Protein AF-A0A4Q3BDM3-F1 (afdb_monomer_lite)

Secondary structure (DSSP, 8-state):
---------------STTSTTTTT-GGG-EEEEEEEE-SS-TTSEEEEEEES----TTSTTS-----TT--EEEEE---TTSSS-SEEEEEEEEEE-S-TT---SEETTEETTEEEEEEEEESSTTS--EEEEEEEEPPPP---HHHHTSTTTT-S-HHHHHHHT-EE-TTS-EE--S-----

pLDDT: mean 86.07, std 17.16, range [29.75, 98.69]

Structure (mmCIF, N/CA/C/O backbone):
data_AF-A0A4Q3BDM3-F1
#
_entry.id   AF-A0A4Q3BDM3-F1
#
loop_
_atom_site.group_PDB
_atom_site.id
_atom_site.type_symbol
_atom_site.label_atom_id
_atom_site.label_alt_id
_atom_site.label_comp_id
_atom_site.label_asym_id
_atom_site.label_entity_id
_atom_site.label_seq_id
_atom_site.pdbx_PDB_ins_code
_atom_site.Cartn_x
_atom_site.Cartn_y
_atom_site.Cartn_z
_atom_site.occupancy
_atom_site.B_iso_or_equiv
_atom_site.auth_seq_id
_atom_site.auth_comp_id
_atom_site.auth_asym_id
_atom_site.auth_atom_id
_atom_site.pdbx_PDB_model_num
ATOM 1 N N . MET A 1 1 ? -45.207 13.536 22.345 1.00 34.44 1 MET A N 1
ATOM 2 C CA . MET A 1 1 ? -44.519 13.138 21.098 1.00 34.44 1 MET A CA 1
ATOM 3 C C . MET A 1 1 ? -43.140 13.768 21.121 1.00 34.44 1 MET A C 1
ATOM 5 O O . MET A 1 1 ? -43.052 14.979 20.997 1.00 34.44 1 MET A O 1
ATOM 9 N N . ILE A 1 2 ? -42.092 12.985 21.377 1.00 29.75 2 ILE A N 1
ATOM 10 C CA . ILE A 1 2 ? -40.702 13.446 21.278 1.00 29.75 2 ILE A CA 1
ATOM 11 C C . ILE A 1 2 ? -40.168 12.839 19.985 1.00 29.75 2 ILE A C 1
ATOM 13 O O . ILE A 1 2 ? -40.065 11.621 19.878 1.00 29.75 2 ILE A O 1
ATOM 17 N N . ALA A 1 3 ? -39.919 13.678 18.984 1.00 34.56 3 ALA A N 1
ATOM 18 C CA . ALA A 1 3 ? -39.233 13.271 17.770 1.00 34.56 3 ALA A CA 1
ATOM 19 C C . ALA A 1 3 ? -37.725 13.343 18.041 1.00 34.56 3 ALA A C 1
ATOM 21 O O . ALA A 1 3 ? -37.174 14.432 18.189 1.00 34.56 3 ALA A O 1
ATOM 22 N N . SER A 1 4 ? -37.063 12.190 18.144 1.00 34.53 4 SER A N 1
ATOM 23 C CA . SER A 1 4 ? -35.603 12.121 18.092 1.00 34.53 4 SER A CA 1
ATOM 24 C C . SER A 1 4 ? -35.173 12.281 16.635 1.00 34.53 4 SER A C 1
ATOM 26 O O . SER A 1 4 ? -35.382 11.378 15.823 1.00 34.53 4 SER A O 1
ATOM 28 N N . ALA A 1 5 ? -34.595 13.427 16.288 1.00 43.34 5 ALA A N 1
ATOM 29 C CA . ALA A 1 5 ? -33.894 13.581 15.023 1.00 43.34 5 ALA A CA 1
ATOM 30 C C . ALA A 1 5 ? -32.558 12.836 15.128 1.00 43.34 5 ALA A C 1
ATOM 32 O O . ALA A 1 5 ? -31.677 13.238 15.885 1.00 43.34 5 ALA A O 1
ATOM 33 N N . TRP A 1 6 ? -32.426 11.727 14.404 1.00 42.19 6 TRP A N 1
ATOM 34 C CA . TRP A 1 6 ? -31.138 11.071 14.206 1.00 42.19 6 TRP A CA 1
ATOM 35 C C . TRP A 1 6 ? -30.292 11.978 13.305 1.00 42.19 6 TRP A C 1
ATOM 37 O O . TRP A 1 6 ? -30.772 12.355 12.229 1.00 42.19 6 TRP A O 1
ATOM 47 N N . PRO A 1 7 ? -29.067 12.368 13.695 1.00 43.06 7 PRO A N 1
ATOM 48 C CA . PRO A 1 7 ? -28.168 13.035 12.772 1.00 43.06 7 PRO A CA 1
ATOM 49 C C . PRO A 1 7 ? -27.810 12.033 11.673 1.00 43.06 7 PRO A C 1
ATOM 51 O O . PRO A 1 7 ? -27.087 11.065 11.889 1.00 43.06 7 PRO A O 1
ATOM 54 N N . ILE A 1 8 ? -28.361 12.255 10.482 1.00 45.50 8 ILE A N 1
ATOM 55 C CA . ILE A 1 8 ? -27.923 11.576 9.269 1.00 45.50 8 ILE A CA 1
ATOM 56 C C . ILE A 1 8 ? -26.526 12.125 8.984 1.00 45.50 8 ILE A C 1
ATOM 58 O O . ILE A 1 8 ? -26.380 13.188 8.376 1.00 45.50 8 ILE A O 1
ATOM 62 N N . ASN A 1 9 ? -25.495 11.425 9.456 1.00 45.59 9 ASN A N 1
ATOM 63 C CA . ASN A 1 9 ? -24.151 11.605 8.935 1.00 45.59 9 ASN A CA 1
ATOM 64 C C . ASN A 1 9 ? -24.239 11.323 7.435 1.00 45.59 9 ASN A C 1
ATOM 66 O O . ASN A 1 9 ? -24.456 10.189 7.011 1.00 45.59 9 ASN A O 1
ATOM 70 N N . LYS A 1 10 ? -24.159 12.378 6.619 1.00 36.59 10 LYS A N 1
ATOM 71 C CA . LYS A 1 10 ? -24.026 12.234 5.172 1.00 36.59 10 LYS A CA 1
ATOM 72 C C . LYS A 1 10 ? -22.708 11.510 4.923 1.00 36.59 10 LYS A C 1
ATOM 74 O O . LYS A 1 10 ? -21.650 12.130 4.969 1.00 36.59 10 LYS A O 1
ATOM 79 N N . ALA A 1 11 ? -22.776 10.208 4.674 1.00 42.59 11 ALA A N 1
ATOM 80 C CA . ALA A 1 11 ? -21.665 9.467 4.114 1.00 42.59 11 ALA A CA 1
ATOM 81 C C . ALA A 1 11 ? -21.418 10.013 2.700 1.00 42.59 11 ALA A C 1
ATOM 83 O O . ALA A 1 11 ? -22.119 9.661 1.754 1.00 42.59 11 ALA A O 1
ATOM 84 N N . SER A 1 12 ? -20.448 10.915 2.552 1.00 47.31 12 SER A N 1
ATOM 85 C CA . SER A 1 12 ? -19.874 11.252 1.246 1.00 47.31 12 SER A CA 1
ATOM 86 C C . SER A 1 12 ? -18.932 10.119 0.837 1.00 47.31 12 SER A C 1
ATOM 88 O O . SER A 1 12 ? -17.718 10.286 0.827 1.00 47.31 12 SER A O 1
ATOM 90 N N . ALA A 1 13 ? -19.491 8.939 0.575 1.00 52.22 13 ALA A N 1
ATOM 91 C CA . ALA A 1 13 ? -18.746 7.794 0.073 1.00 52.22 13 ALA A CA 1
ATOM 92 C C . ALA A 1 13 ? -18.792 7.805 -1.460 1.00 52.22 13 ALA A C 1
ATOM 94 O O . ALA A 1 13 ? -19.855 7.934 -2.065 1.00 52.22 13 ALA A O 1
ATOM 95 N N . SER A 1 14 ? -17.626 7.707 -2.088 1.00 54.25 14 SER A N 1
ATOM 96 C CA . SER A 1 14 ? -17.449 7.661 -3.537 1.00 54.25 14 SER A CA 1
ATOM 97 C C . SER A 1 14 ? -16.323 6.669 -3.799 1.00 54.25 14 SER A C 1
ATOM 99 O O . SER A 1 14 ? -15.169 7.012 -3.565 1.00 54.25 14 SER A O 1
ATOM 101 N N . SER A 1 15 ? -16.663 5.443 -4.197 1.00 54.56 15 SER A N 1
ATOM 102 C CA . SER A 1 15 ? -15.718 4.319 -4.247 1.00 54.56 15 SER A CA 1
ATOM 103 C C . SER A 1 15 ? -15.217 3.990 -5.651 1.00 54.56 15 SER A C 1
ATOM 105 O O . SER A 1 15 ? -14.020 3.800 -5.802 1.00 54.56 15 SER A O 1
ATOM 107 N N . HIS A 1 16 ? -16.101 3.994 -6.658 1.00 52.03 16 HIS A N 1
ATOM 108 C CA . HIS A 1 16 ? -15.795 3.561 -8.029 1.00 52.03 16 HIS A CA 1
ATOM 109 C C . HIS A 1 16 ? -15.301 4.711 -8.921 1.00 52.03 16 HIS A C 1
ATOM 111 O O . HIS A 1 16 ? -15.814 5.826 -8.808 1.00 52.03 16 HIS A O 1
ATOM 117 N N . ARG A 1 17 ? -14.392 4.452 -9.871 1.00 55.09 17 ARG A N 1
ATOM 118 C CA . ARG A 1 17 ? -13.807 5.430 -10.824 1.00 55.09 17 ARG A CA 1
ATOM 119 C C . ARG A 1 17 ? -14.804 6.366 -11.509 1.00 55.09 17 ARG A C 1
ATOM 121 O O . ARG A 1 17 ? -14.444 7.459 -11.940 1.00 55.09 17 ARG A O 1
ATOM 128 N N . GLU A 1 18 ? -16.048 5.930 -11.650 1.00 55.91 18 GLU A N 1
ATOM 129 C CA . GLU A 1 18 ? -17.136 6.685 -12.280 1.00 55.91 18 GLU A CA 1
ATOM 130 C C . GLU A 1 18 ? -17.768 7.729 -11.351 1.00 55.91 18 GLU A C 1
ATOM 132 O O . GLU A 1 18 ? -18.503 8.612 -11.795 1.00 55.91 18 GLU A O 1
ATOM 137 N N . ALA A 1 19 ? -17.476 7.662 -10.055 1.00 53.88 19 ALA A N 1
ATOM 138 C CA . ALA A 1 19 ? -18.013 8.573 -9.076 1.00 53.88 19 ALA A CA 1
ATOM 139 C C . ALA A 1 19 ? -17.326 9.953 -9.194 1.00 53.88 19 ALA A C 1
ATOM 141 O O . ALA A 1 19 ? -16.092 10.045 -9.260 1.00 53.88 19 ALA A O 1
ATOM 142 N N . PRO A 1 20 ? -18.094 11.064 -9.208 1.00 54.94 20 PRO A N 1
ATOM 143 C CA . PRO A 1 20 ? -17.571 12.388 -9.553 1.00 54.94 20 PRO A CA 1
ATOM 144 C C . PRO A 1 20 ? -16.349 12.833 -8.742 1.00 54.94 20 PRO A C 1
ATOM 146 O O . PRO A 1 20 ? -15.484 13.522 -9.283 1.00 54.94 20 PRO A O 1
ATOM 149 N N . LEU A 1 21 ? -16.262 12.424 -7.471 1.00 56.94 21 LEU A N 1
ATOM 150 C CA . LEU A 1 21 ? -15.219 12.861 -6.541 1.00 56.94 21 LEU A CA 1
ATOM 151 C C . LEU A 1 21 ? -13.853 12.201 -6.782 1.00 56.94 21 LEU A C 1
ATOM 153 O O . LEU A 1 21 ? -12.845 12.821 -6.457 1.00 56.94 21 LEU A O 1
ATOM 157 N N . ILE A 1 22 ? -13.806 11.008 -7.387 1.00 58.28 22 ILE A N 1
ATOM 158 C CA . ILE A 1 22 ? -12.550 10.285 -7.680 1.00 58.28 22 ILE A CA 1
ATOM 159 C C . ILE A 1 22 ? -12.304 10.064 -9.176 1.00 58.28 22 ILE A C 1
ATOM 161 O O . ILE A 1 22 ? -11.275 9.525 -9.566 1.00 58.28 22 ILE A O 1
ATOM 165 N N . SER A 1 23 ? -13.189 10.564 -10.043 1.00 60.66 23 SER A N 1
ATOM 166 C CA . SER A 1 23 ? -13.052 10.477 -11.508 1.00 60.66 23 SER A CA 1
ATOM 167 C C . SER A 1 23 ? -11.719 11.001 -12.072 1.00 60.66 23 SER A C 1
ATOM 169 O O . SER A 1 23 ? -11.319 10.629 -13.177 1.00 60.66 23 SER A O 1
ATOM 171 N N . LYS A 1 24 ? -11.015 11.858 -11.318 1.00 68.88 24 LYS A N 1
ATOM 172 C CA . LYS A 1 24 ? -9.696 12.418 -11.660 1.00 68.88 24 LYS A CA 1
ATOM 173 C C . LYS A 1 24 ? -8.544 11.873 -10.811 1.00 68.88 24 LYS A C 1
ATOM 175 O O . LYS A 1 24 ? -7.413 12.311 -11.005 1.00 68.88 24 LYS A O 1
ATOM 180 N N . ASP A 1 25 ? -8.819 10.940 -9.905 1.00 78.38 25 ASP A N 1
ATOM 181 C CA . ASP A 1 25 ? -7.835 10.292 -9.040 1.00 78.38 25 ASP A CA 1
ATOM 182 C C . ASP A 1 25 ? -7.991 8.762 -9.123 1.00 78.38 25 ASP A C 1
ATOM 184 O O . ASP A 1 25 ? -8.492 8.123 -8.198 1.00 78.38 25 ASP A O 1
ATOM 188 N N . PRO A 1 26 ? -7.616 8.147 -10.262 1.00 80.56 26 PRO A N 1
ATOM 189 C CA . PRO A 1 26 ? -7.858 6.725 -10.504 1.00 80.56 26 PRO A CA 1
ATOM 190 C C . PRO A 1 26 ? -7.096 5.805 -9.542 1.00 80.56 26 PRO A C 1
ATOM 192 O O . PRO A 1 26 ? -7.448 4.640 -9.420 1.00 80.56 26 PRO A O 1
ATOM 195 N N . VAL A 1 27 ? -6.062 6.304 -8.858 1.00 85.88 27 VAL A N 1
ATOM 196 C CA . VAL A 1 27 ? -5.335 5.535 -7.835 1.00 85.88 27 VAL A CA 1
ATOM 197 C C . VAL A 1 27 ? -6.061 5.524 -6.484 1.00 85.88 27 VAL A C 1
ATOM 199 O O . VAL A 1 27 ? -5.694 4.744 -5.608 1.00 85.88 27 VAL A O 1
ATOM 202 N N . ALA A 1 28 ? -7.094 6.356 -6.311 1.00 85.75 28 ALA A N 1
ATOM 203 C CA . ALA A 1 28 ? -8.000 6.346 -5.163 1.00 85.75 28 ALA A CA 1
ATOM 204 C C . ALA A 1 28 ? -9.278 5.515 -5.405 1.00 85.75 28 ALA A C 1
ATOM 206 O O . ALA A 1 28 ? -10.158 5.493 -4.547 1.00 85.75 28 ALA A O 1
ATOM 207 N N . ASP A 1 29 ? -9.383 4.846 -6.557 1.00 83.81 29 ASP A N 1
ATOM 208 C CA . ASP A 1 29 ? -10.503 3.971 -6.908 1.00 83.81 29 ASP A CA 1
ATOM 209 C C . ASP A 1 29 ? -10.501 2.723 -6.022 1.00 83.81 29 ASP A C 1
ATOM 211 O O . ASP A 1 29 ? -9.629 1.866 -6.166 1.00 83.81 29 ASP A O 1
ATOM 215 N N . ASN A 1 30 ? -11.442 2.662 -5.079 1.00 84.69 30 ASN A N 1
ATOM 216 C CA . ASN A 1 30 ? -11.658 1.522 -4.197 1.00 84.69 30 ASN A CA 1
ATOM 217 C C . ASN A 1 30 ? -12.703 0.620 -4.844 1.00 84.69 30 ASN A C 1
ATOM 219 O O . ASN A 1 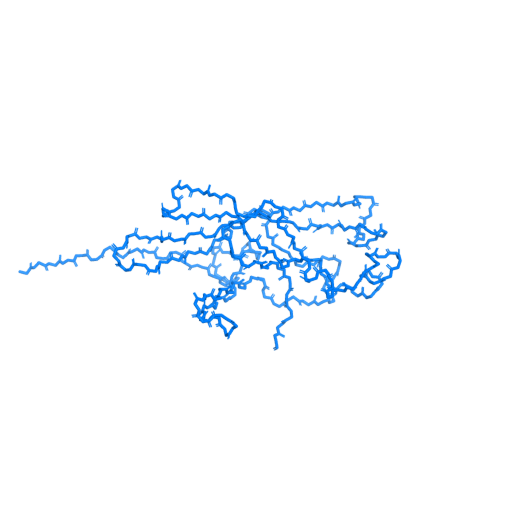30 ? -13.881 0.980 -4.928 1.00 84.69 30 ASN A O 1
ATOM 223 N N . THR A 1 31 ? -12.261 -0.546 -5.294 1.00 83.94 31 THR A N 1
ATOM 224 C CA . THR A 1 31 ? -13.121 -1.460 -6.037 1.00 83.94 31 THR A CA 1
ATOM 225 C C . THR A 1 31 ? -14.003 -2.253 -5.087 1.00 83.94 31 THR A C 1
ATOM 227 O O . THR A 1 31 ? -15.214 -2.273 -5.278 1.00 83.94 31 THR A O 1
ATOM 230 N N . ASP A 1 32 ? -13.418 -2.823 -4.028 1.00 86.12 32 ASP A N 1
ATOM 231 C CA . ASP A 1 32 ? -14.119 -3.656 -3.053 1.00 86.12 32 ASP A CA 1
ATOM 232 C C . ASP A 1 32 ? -13.428 -3.678 -1.679 1.00 86.12 32 ASP A C 1
ATOM 234 O O . ASP A 1 32 ? -12.202 -3.589 -1.558 1.00 86.12 32 ASP A O 1
ATOM 238 N N . LEU A 1 33 ? -14.228 -3.910 -0.634 1.00 90.88 33 LEU A N 1
ATOM 239 C CA . LEU A 1 33 ? -13.772 -4.203 0.725 1.00 90.88 33 LEU A CA 1
ATOM 240 C C . LEU A 1 33 ? -14.366 -5.537 1.194 1.00 90.88 33 LEU A C 1
ATOM 242 O O . LEU A 1 33 ? -15.585 -5.700 1.239 1.00 90.88 33 LEU A O 1
ATOM 246 N N . TYR A 1 34 ? -13.507 -6.457 1.625 1.00 92.50 34 TYR A N 1
ATOM 247 C CA . TYR A 1 34 ? -13.888 -7.746 2.196 1.00 92.50 34 TYR A CA 1
ATOM 248 C C . TYR A 1 34 ? -13.433 -7.830 3.648 1.00 92.50 34 TYR A C 1
ATOM 250 O O . TYR A 1 34 ? -12.286 -7.517 3.971 1.00 92.50 34 TYR A O 1
ATOM 258 N N . VAL A 1 35 ? -14.321 -8.299 4.523 1.00 94.94 35 VAL A N 1
ATOM 259 C CA . VAL A 1 35 ? -14.030 -8.506 5.943 1.00 94.94 35 VAL A CA 1
ATOM 260 C C . VAL A 1 35 ? -14.592 -9.852 6.366 1.00 94.94 35 VAL A C 1
ATOM 262 O O . VAL A 1 35 ? -15.787 -10.107 6.230 1.00 94.94 35 VAL A O 1
ATOM 265 N N . PHE A 1 36 ? -13.734 -10.729 6.875 1.00 94.75 36 PHE A N 1
ATOM 266 C CA . PHE A 1 36 ? -14.143 -12.057 7.321 1.00 94.75 36 PHE A CA 1
ATOM 267 C C . PHE A 1 36 ? -13.241 -12.570 8.436 1.00 94.75 36 PHE A C 1
ATOM 269 O O . PHE A 1 36 ? -12.082 -12.182 8.568 1.00 94.75 36 PHE A O 1
ATOM 276 N N . ARG A 1 37 ? -13.772 -13.476 9.257 1.00 96.00 37 ARG A N 1
ATOM 277 C CA . ARG A 1 37 ? -12.970 -14.187 10.255 1.00 96.00 37 ARG A CA 1
ATOM 278 C C . ARG A 1 37 ? -11.938 -15.056 9.543 1.00 96.00 37 ARG A C 1
ATOM 280 O O . ARG A 1 37 ? -12.312 -15.855 8.685 1.00 96.00 37 ARG A O 1
ATOM 287 N N . SER A 1 38 ? -10.668 -14.913 9.909 1.00 93.69 38 SER A N 1
ATOM 288 C CA . SER A 1 38 ? -9.574 -15.600 9.223 1.00 93.69 38 SER A CA 1
ATOM 289 C C . SER A 1 38 ? -9.740 -17.127 9.319 1.00 93.69 38 SER A C 1
ATOM 291 O O . SER A 1 38 ? -9.931 -17.655 10.420 1.00 93.69 38 SER A O 1
ATOM 293 N N . PRO A 1 39 ? -9.649 -17.867 8.196 1.00 89.94 39 PRO A N 1
ATOM 294 C CA . PRO A 1 39 ? -9.719 -19.328 8.201 1.00 89.94 39 PRO A CA 1
ATOM 295 C C . PRO A 1 39 ? -8.555 -19.996 8.946 1.00 89.94 39 PRO A C 1
ATOM 297 O O . PRO A 1 39 ? -8.713 -21.102 9.454 1.00 89.94 39 PRO A O 1
ATOM 300 N N . GLY A 1 40 ? -7.388 -19.342 8.988 1.00 88.19 40 GLY A N 1
ATOM 301 C CA . GLY A 1 40 ? -6.170 -19.873 9.614 1.00 88.19 40 GLY A CA 1
ATOM 302 C C . GLY A 1 40 ? -6.023 -19.531 11.099 1.00 88.19 40 GLY A C 1
ATOM 303 O O . GLY A 1 40 ? -5.287 -20.209 11.808 1.00 88.19 40 GLY A O 1
ATOM 304 N N . ASP A 1 41 ? -6.729 -18.502 11.568 1.00 90.44 41 ASP A N 1
ATOM 305 C CA . ASP A 1 41 ? -6.818 -18.136 12.981 1.00 90.44 41 ASP A CA 1
ATOM 306 C C . ASP A 1 41 ? -8.180 -17.498 13.253 1.00 90.44 41 ASP A C 1
ATOM 308 O O . ASP A 1 41 ? -8.402 -16.314 12.992 1.00 90.44 41 ASP A O 1
ATOM 312 N N . THR A 1 42 ? -9.095 -18.281 13.822 1.00 92.44 42 THR A N 1
ATOM 313 C CA . THR A 1 42 ? -10.469 -17.840 14.068 1.00 92.44 42 THR A CA 1
ATOM 314 C C . THR A 1 42 ? -10.592 -16.746 15.131 1.00 92.44 42 THR A C 1
ATOM 316 O O . THR A 1 42 ? -11.686 -16.218 15.306 1.00 92.44 42 THR A O 1
ATOM 319 N N . ASN A 1 43 ? -9.517 -16.390 15.839 1.00 93.19 43 ASN A N 1
ATOM 320 C CA . ASN A 1 43 ? -9.505 -15.238 16.746 1.00 93.19 43 ASN A CA 1
ATOM 321 C C . ASN A 1 43 ? -9.110 -13.932 16.041 1.00 93.19 43 ASN A C 1
ATOM 323 O O . ASN A 1 43 ? -9.089 -12.880 16.675 1.00 93.19 43 ASN A O 1
ATOM 327 N N . SER A 1 44 ? -8.806 -13.986 14.743 1.00 93.44 44 SER A N 1
ATOM 328 C CA . SER A 1 44 ? -8.422 -12.828 13.940 1.00 93.44 44 SER A CA 1
ATOM 329 C C . SER A 1 44 ? -9.436 -12.533 12.834 1.00 93.44 44 SER A C 1
ATOM 331 O O . SER A 1 44 ? -10.163 -13.411 12.355 1.00 93.44 44 SER A O 1
ATOM 333 N N . ILE A 1 45 ? -9.469 -11.270 12.417 1.00 95.56 45 ILE A N 1
ATOM 334 C CA . ILE A 1 45 ? -10.242 -10.797 11.270 1.00 95.56 45 ILE A CA 1
ATOM 335 C C . ILE A 1 45 ? -9.269 -10.483 10.138 1.00 95.56 45 ILE A C 1
ATOM 337 O O . ILE A 1 45 ? -8.255 -9.816 10.341 1.00 95.56 45 ILE A O 1
ATOM 341 N N . THR A 1 46 ? -9.590 -10.960 8.942 1.00 95.62 46 THR A N 1
ATOM 342 C CA . THR A 1 46 ? -8.923 -10.582 7.703 1.00 95.62 46 THR A CA 1
ATOM 343 C C . THR A 1 46 ? -9.710 -9.455 7.054 1.00 95.62 46 THR A C 1
ATOM 345 O O . THR A 1 46 ? -10.923 -9.563 6.871 1.00 95.62 46 THR A O 1
ATOM 348 N N . ILE A 1 47 ? -8.998 -8.385 6.707 1.00 95.88 47 ILE A N 1
ATOM 349 C CA . ILE A 1 47 ? -9.524 -7.255 5.947 1.00 95.88 47 ILE A CA 1
ATOM 350 C C . ILE A 1 47 ? -8.746 -7.184 4.636 1.00 95.88 47 ILE A C 1
ATOM 352 O O . ILE A 1 47 ? -7.515 -7.199 4.650 1.00 95.88 47 ILE A O 1
ATOM 356 N N . ILE A 1 48 ? -9.464 -7.105 3.520 1.00 94.56 48 ILE A N 1
ATOM 357 C CA . ILE A 1 48 ? -8.901 -6.923 2.181 1.00 94.56 48 ILE A CA 1
ATOM 358 C C . ILE A 1 48 ? -9.571 -5.699 1.574 1.00 94.56 48 ILE A C 1
ATOM 360 O O . ILE A 1 48 ? -10.790 -5.686 1.432 1.00 94.56 48 ILE A O 1
ATOM 364 N N . ALA A 1 49 ? -8.781 -4.686 1.231 1.00 93.69 49 ALA A N 1
ATOM 365 C CA . ALA A 1 49 ? -9.244 -3.494 0.532 1.00 93.69 49 ALA A CA 1
ATOM 366 C C . ALA A 1 49 ? -8.565 -3.445 -0.837 1.00 93.69 49 ALA A C 1
ATOM 368 O O . ALA A 1 49 ? -7.341 -3.310 -0.914 1.00 93.69 49 ALA A O 1
ATOM 369 N N . ASN A 1 50 ? -9.360 -3.586 -1.893 1.00 91.06 50 ASN A N 1
ATOM 370 C CA . ASN A 1 50 ? -8.878 -3.587 -3.262 1.00 91.06 50 ASN A CA 1
ATOM 371 C C . ASN A 1 50 ? -8.943 -2.176 -3.840 1.00 91.06 50 ASN A C 1
ATOM 373 O O . ASN A 1 50 ? -9.913 -1.440 -3.654 1.00 91.06 50 ASN A O 1
ATOM 377 N N . TYR A 1 51 ? -7.891 -1.814 -4.561 1.00 89.50 51 TYR A N 1
ATOM 378 C CA . TYR A 1 51 ? -7.786 -0.544 -5.257 1.00 89.50 51 TYR A CA 1
ATOM 379 C C . TYR A 1 51 ? -7.259 -0.794 -6.657 1.00 89.50 51 TYR A C 1
ATOM 381 O O . TYR A 1 51 ? -6.481 -1.724 -6.842 1.00 89.50 51 TYR A O 1
ATOM 389 N N . ILE A 1 52 ? -7.620 0.083 -7.595 1.00 87.00 52 ILE A N 1
ATOM 390 C CA . ILE A 1 52 ? -7.159 0.044 -8.989 1.00 87.00 52 ILE A CA 1
ATOM 391 C C . ILE A 1 52 ? -7.616 -1.251 -9.704 1.00 87.00 52 ILE A C 1
ATOM 393 O O . ILE A 1 52 ? -6.932 -2.271 -9.675 1.00 87.00 52 ILE A O 1
ATOM 397 N N . PRO A 1 53 ? -8.776 -1.243 -10.384 1.00 82.69 53 PRO A N 1
ATOM 398 C CA . PRO A 1 53 ? -9.269 -2.428 -11.078 1.00 82.69 53 PRO A CA 1
ATOM 399 C C . PRO A 1 53 ? -8.512 -2.691 -12.387 1.00 82.69 53 PRO A C 1
ATOM 401 O O . PRO A 1 53 ? -8.017 -1.769 -13.039 1.00 82.69 53 PRO A O 1
ATOM 404 N N . PHE A 1 54 ? -8.561 -3.946 -12.844 1.00 74.12 54 PHE A N 1
ATOM 405 C CA . PHE A 1 54 ? -8.183 -4.370 -14.200 1.00 74.12 54 PHE A CA 1
ATOM 406 C C . PHE A 1 54 ? -6.761 -3.971 -14.635 1.00 74.12 54 PHE A C 1
ATOM 408 O O . PHE A 1 54 ? -6.552 -3.337 -15.675 1.00 74.12 54 PHE A O 1
ATOM 415 N N . GLU A 1 55 ? -5.764 -4.411 -13.869 1.00 74.56 55 GLU A N 1
ATOM 416 C CA . GLU A 1 55 ? -4.355 -4.235 -14.213 1.00 74.56 55 GLU A CA 1
ATOM 417 C C . GLU A 1 55 ? -3.909 -5.258 -15.272 1.00 74.56 55 GLU A C 1
ATOM 419 O O . GLU A 1 55 ? -3.755 -6.447 -15.003 1.00 74.56 55 GLU A O 1
ATOM 424 N N . MET A 1 56 ? -3.697 -4.813 -16.514 1.00 69.00 56 MET A N 1
ATOM 425 C CA . MET A 1 56 ? -3.216 -5.701 -17.578 1.00 69.00 56 MET A CA 1
ATOM 426 C C . MET A 1 56 ? -1.679 -5.791 -17.580 1.00 69.00 56 MET A C 1
ATOM 428 O O . MET A 1 56 ? -1.011 -4.762 -17.728 1.00 69.00 56 MET A O 1
ATOM 432 N N . PRO A 1 57 ? -1.084 -7.001 -17.547 1.00 62.56 57 PRO A N 1
ATOM 433 C CA . PRO A 1 57 ? 0.370 -7.176 -17.448 1.00 62.56 57 PRO A CA 1
ATOM 434 C C . PRO A 1 57 ? 1.136 -6.674 -18.683 1.00 62.56 57 PRO A C 1
ATOM 436 O O . PRO A 1 57 ? 2.317 -6.345 -18.599 1.00 62.56 57 PRO A O 1
ATOM 439 N N . HIS A 1 58 ? 0.473 -6.560 -19.837 1.00 63.97 58 HIS A N 1
ATOM 440 C CA . HIS A 1 58 ? 1.053 -6.003 -21.062 1.00 63.97 58 HIS A CA 1
ATOM 441 C C . HIS A 1 58 ? 0.954 -4.466 -21.153 1.00 63.97 58 HIS A C 1
ATOM 443 O O . HIS A 1 58 ? 1.330 -3.897 -22.174 1.00 63.97 58 HIS A O 1
ATOM 449 N N . GLY A 1 59 ? 0.439 -3.784 -20.122 1.00 61.94 59 GLY A N 1
ATOM 450 C CA . GLY A 1 59 ? 0.249 -2.326 -20.083 1.00 61.94 59 GLY A CA 1
ATOM 451 C C . GLY A 1 59 ? 1.526 -1.491 -19.907 1.00 61.94 59 GLY A C 1
ATOM 452 O O . GLY A 1 59 ? 1.440 -0.274 -19.761 1.00 61.94 59 GLY A O 1
ATOM 453 N N . GLY A 1 60 ? 2.707 -2.119 -19.922 1.00 70.69 60 GLY A N 1
ATOM 454 C CA . GLY A 1 60 ? 3.992 -1.435 -19.778 1.00 70.69 60 GLY A CA 1
ATOM 455 C C . GLY A 1 60 ? 4.226 -0.331 -20.828 1.00 70.69 60 GLY A C 1
ATOM 456 O O . GLY A 1 60 ? 3.599 -0.318 -21.887 1.00 70.69 60 GLY A O 1
ATOM 457 N N . PRO A 1 61 ? 5.158 0.608 -20.579 1.00 65.62 61 PRO A N 1
ATOM 458 C CA . PRO A 1 61 ? 6.161 0.616 -19.508 1.00 65.62 61 PRO A CA 1
ATOM 459 C C . PRO A 1 61 ? 5.671 1.199 -18.171 1.00 65.62 61 PRO A C 1
ATOM 461 O O . PRO A 1 61 ? 6.410 1.140 -17.189 1.00 65.62 61 PRO A O 1
ATOM 464 N N . ASN A 1 62 ? 4.452 1.740 -18.122 1.00 71.69 62 ASN A N 1
ATOM 465 C CA . ASN A 1 62 ? 3.857 2.286 -16.905 1.00 71.69 62 ASN A CA 1
ATOM 466 C C . ASN A 1 62 ? 2.953 1.232 -16.279 1.00 71.69 62 ASN A C 1
ATOM 468 O O . ASN A 1 62 ? 1.973 0.820 -16.890 1.00 71.69 62 ASN A O 1
ATOM 472 N N . TYR A 1 63 ? 3.287 0.809 -15.070 1.00 79.38 63 TYR A N 1
ATOM 473 C CA . TYR A 1 63 ? 2.478 -0.145 -14.327 1.00 79.38 63 TYR A CA 1
ATOM 474 C C . TYR A 1 63 ? 1.751 0.572 -13.197 1.00 79.38 63 TYR A C 1
ATOM 476 O O . TYR A 1 63 ? 2.181 1.637 -12.742 1.00 79.38 63 TYR A O 1
ATOM 484 N N . PHE A 1 64 ? 0.640 -0.010 -12.773 1.00 82.19 64 PHE A N 1
ATOM 485 C CA . PHE A 1 64 ? -0.171 0.526 -11.700 1.00 82.19 64 PHE A CA 1
ATOM 486 C C . PHE A 1 64 ? 0.563 0.435 -10.358 1.00 82.19 64 PHE A C 1
ATOM 488 O O . PHE A 1 64 ? 1.443 -0.405 -10.147 1.00 82.19 64 PHE A O 1
ATOM 495 N N . THR A 1 65 ? 0.263 1.396 -9.488 1.00 86.88 65 THR A N 1
ATOM 496 C CA . THR A 1 65 ? 0.824 1.511 -8.142 1.00 86.88 65 THR A CA 1
ATOM 497 C C . THR A 1 65 ? -0.024 2.474 -7.318 1.00 86.88 65 THR A C 1
ATOM 499 O O . THR A 1 65 ? -0.769 3.293 -7.864 1.00 86.88 65 THR A O 1
ATOM 502 N N . PHE A 1 66 ? 0.121 2.408 -5.999 1.00 91.94 66 PHE A N 1
ATOM 503 C CA . PHE A 1 66 ? -0.566 3.291 -5.069 1.00 91.94 66 PHE A CA 1
ATOM 504 C C . PHE A 1 66 ? -0.132 4.755 -5.229 1.00 91.94 66 PHE A C 1
ATOM 506 O O . PHE A 1 66 ? 1.031 5.086 -5.483 1.00 91.94 66 PHE A O 1
ATOM 513 N N . GLY A 1 67 ? -1.085 5.663 -5.035 1.00 91.69 67 GLY A N 1
ATOM 514 C CA . GLY A 1 67 ? -0.869 7.099 -5.121 1.00 91.69 67 GLY A CA 1
ATOM 515 C C . GLY A 1 67 ? -0.078 7.650 -3.935 1.00 91.69 67 GLY A C 1
ATOM 516 O O . GLY A 1 67 ? -0.423 7.431 -2.778 1.00 91.69 67 GLY A O 1
ATOM 517 N N . LYS A 1 68 ? 0.944 8.468 -4.212 1.00 93.19 68 LYS A N 1
ATOM 518 C CA . LYS A 1 68 ? 1.719 9.177 -3.169 1.00 93.19 68 LYS A CA 1
ATOM 519 C C . LYS A 1 68 ? 0.935 10.272 -2.437 1.00 93.19 68 LYS A C 1
ATOM 521 O O . LYS A 1 68 ? 1.315 10.670 -1.343 1.00 93.19 68 LYS A O 1
ATOM 526 N N . ASN A 1 69 ? -0.123 10.784 -3.063 1.00 90.31 69 ASN A N 1
ATOM 527 C CA . ASN A 1 69 ? -0.917 11.909 -2.562 1.00 90.31 69 ASN A CA 1
ATOM 528 C C . ASN A 1 69 ? -2.337 11.483 -2.158 1.00 90.31 69 ASN A C 1
ATOM 530 O O . ASN A 1 69 ? -3.220 12.329 -2.052 1.00 90.31 69 ASN A O 1
ATOM 534 N N . VAL A 1 70 ? -2.546 10.183 -1.941 1.00 90.69 70 VAL A N 1
ATOM 535 C CA . VAL A 1 70 ? -3.825 9.613 -1.515 1.00 90.69 70 VAL A CA 1
ATOM 536 C C . VAL A 1 70 ? -3.708 9.164 -0.065 1.00 90.69 70 VAL A C 1
ATOM 538 O O . VAL A 1 70 ? -2.690 8.608 0.355 1.00 90.69 70 VAL A O 1
ATOM 541 N N . ARG A 1 71 ? -4.757 9.423 0.717 1.00 90.19 71 ARG A N 1
ATOM 542 C CA . ARG A 1 71 ? -4.892 8.913 2.080 1.00 90.19 71 ARG A CA 1
ATOM 543 C C . ARG A 1 71 ? -5.727 7.639 2.037 1.00 90.19 71 ARG A C 1
ATOM 545 O O . ARG A 1 71 ? -6.942 7.711 1.897 1.00 90.19 71 ARG A O 1
ATOM 552 N N . TYR A 1 72 ? -5.065 6.496 2.157 1.00 95.44 72 TYR A N 1
ATOM 553 C CA . TYR A 1 72 ? -5.730 5.199 2.228 1.00 95.44 72 TYR A CA 1
ATOM 554 C C . TYR A 1 72 ? -6.028 4.883 3.690 1.00 95.44 72 TYR A C 1
ATOM 556 O O . TYR A 1 72 ? -5.095 4.727 4.483 1.00 95.44 72 TYR A O 1
ATOM 564 N N . GLU A 1 73 ? -7.307 4.823 4.051 1.00 96.44 73 GLU A N 1
ATOM 565 C CA . GLU A 1 73 ? -7.745 4.518 5.412 1.00 96.44 73 GLU A CA 1
ATOM 566 C C . GLU A 1 73 ? -8.767 3.384 5.438 1.00 96.44 73 GLU A C 1
ATOM 568 O O . GLU A 1 73 ? -9.681 3.327 4.617 1.00 96.44 73 GLU A O 1
ATOM 573 N N . ILE A 1 74 ? -8.607 2.493 6.415 1.00 96.62 74 ILE A N 1
ATOM 574 C CA . ILE A 1 74 ? -9.602 1.492 6.789 1.00 96.62 74 ILE A CA 1
ATOM 575 C C . ILE A 1 74 ? -10.102 1.877 8.174 1.00 96.62 74 ILE A C 1
ATOM 577 O O . ILE A 1 74 ? -9.329 1.907 9.135 1.00 96.62 74 ILE A O 1
ATOM 581 N N . HIS A 1 75 ? -11.392 2.172 8.239 1.00 96.12 75 HIS A N 1
ATOM 582 C CA . HIS A 1 75 ? -12.101 2.575 9.441 1.00 96.12 75 HIS A CA 1
ATOM 583 C C . HIS A 1 75 ? -12.848 1.366 9.999 1.00 96.12 75 HIS A C 1
ATOM 585 O O . HIS A 1 75 ? -13.585 0.699 9.269 1.00 96.12 75 HIS A O 1
ATOM 591 N N . VAL A 1 76 ? -12.618 1.058 11.271 1.00 96.25 76 VAL A N 1
ATOM 592 C CA . VAL A 1 76 ? -13.238 -0.061 11.977 1.00 96.25 76 VAL A CA 1
ATOM 593 C C . VAL A 1 76 ? -13.960 0.492 13.196 1.00 96.25 76 VAL A C 1
ATOM 595 O O . VAL A 1 76 ? -13.331 1.039 14.098 1.00 96.25 76 VAL A O 1
ATOM 598 N N . ASP A 1 77 ? -15.272 0.306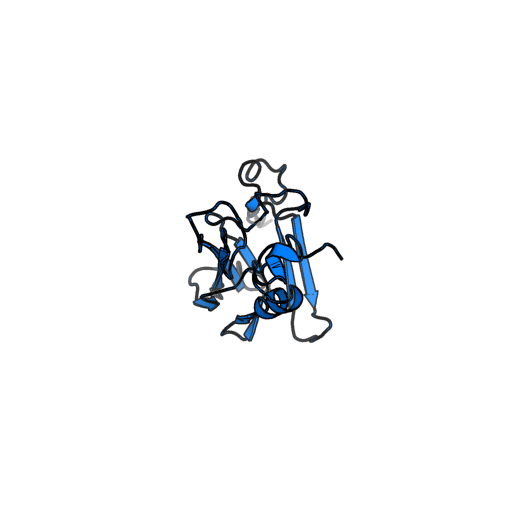 13.204 1.00 94.75 77 ASP A N 1
ATOM 599 C CA . ASP A 1 77 ? -16.165 0.491 14.344 1.00 94.75 77 ASP A CA 1
ATOM 600 C C . ASP A 1 77 ? -16.616 -0.918 14.755 1.00 94.75 77 ASP A C 1
ATOM 602 O O . ASP A 1 77 ? -17.265 -1.636 13.984 1.00 94.75 77 ASP A O 1
ATOM 606 N N . ASN A 1 78 ? -16.126 -1.376 15.902 1.00 92.12 78 ASN A N 1
ATOM 607 C CA . ASN A 1 78 ? -16.379 -2.705 16.444 1.00 92.12 78 ASN A CA 1
ATOM 608 C C . ASN A 1 78 ? -16.972 -2.683 17.861 1.00 92.12 78 ASN A C 1
ATOM 610 O O . ASN A 1 78 ? -17.227 -3.757 18.415 1.00 92.12 78 ASN A O 1
ATOM 614 N N . ASP A 1 79 ? -17.233 -1.505 18.419 1.00 91.81 79 ASP A N 1
ATOM 615 C CA . ASP A 1 79 ? -17.988 -1.287 19.644 1.00 91.81 79 ASP A CA 1
ATOM 616 C C . ASP A 1 79 ? -19.161 -0.339 19.370 1.00 91.81 79 ASP A C 1
ATOM 618 O O . ASP A 1 79 ? -19.029 0.876 19.361 1.00 91.81 79 ASP A O 1
ATOM 622 N N . ALA A 1 80 ? -20.371 -0.892 19.263 1.00 88.88 80 ALA A N 1
ATOM 623 C CA . ALA A 1 80 ? -21.577 -0.105 18.994 1.00 88.88 80 ALA A CA 1
ATOM 624 C C . ALA A 1 80 ? -21.920 0.947 20.079 1.00 88.88 80 ALA A C 1
ATOM 626 O O . ALA A 1 80 ? -22.904 1.678 19.934 1.00 88.88 80 ALA A O 1
ATOM 627 N N . THR A 1 81 ? -21.186 0.988 21.198 1.00 92.19 81 THR A N 1
ATOM 628 C CA . THR A 1 81 ? -21.339 1.996 22.254 1.00 92.19 81 THR A CA 1
ATOM 629 C C . THR A 1 81 ? -20.408 3.197 22.089 1.00 92.19 81 THR A C 1
ATOM 631 O O . THR A 1 81 ? -20.683 4.254 22.670 1.00 92.19 81 THR A O 1
ATOM 634 N N . THR A 1 82 ? -19.336 3.075 21.305 1.00 87.62 82 THR A N 1
ATOM 635 C CA . THR A 1 82 ? -18.465 4.200 20.974 1.00 87.62 82 THR A CA 1
ATOM 636 C C . THR A 1 82 ? -19.094 5.011 19.842 1.00 87.62 82 THR A C 1
ATOM 638 O O . THR A 1 82 ? -19.942 4.557 19.078 1.00 87.62 82 THR A O 1
ATOM 641 N N . THR A 1 83 ? -18.783 6.306 19.803 1.00 88.50 83 THR A N 1
ATOM 642 C CA . THR A 1 83 ? -19.217 7.171 18.703 1.00 88.50 83 THR A CA 1
ATOM 643 C C . THR A 1 83 ? -18.027 7.401 17.787 1.00 88.50 83 THR A C 1
ATOM 645 O O . THR A 1 83 ? -17.078 8.075 18.188 1.00 88.50 83 THR A O 1
ATOM 648 N N . GLY A 1 84 ? -18.113 6.900 16.556 1.00 89.62 84 GLY A N 1
ATOM 649 C CA . GLY A 1 84 ? -17.045 6.994 15.560 1.00 89.62 84 GLY A CA 1
ATOM 650 C C . GLY A 1 84 ? -16.143 5.761 15.549 1.00 89.62 84 GLY A C 1
ATOM 651 O O . GLY A 1 84 ? -16.503 4.725 16.085 1.00 89.62 84 GLY A O 1
ATOM 652 N N . ASP A 1 85 ? -14.976 5.880 14.917 1.00 95.00 85 ASP A N 1
ATOM 653 C CA . ASP A 1 85 ? -14.105 4.727 14.673 1.00 95.00 85 ASP A CA 1
ATOM 654 C C . ASP A 1 85 ? -13.318 4.303 15.922 1.00 95.00 85 ASP A C 1
ATOM 656 O O . ASP A 1 85 ? -12.607 5.109 16.536 1.00 95.00 85 ASP A O 1
ATOM 660 N N . ASP A 1 86 ? -13.348 3.010 16.234 1.00 95.75 86 ASP A N 1
ATOM 661 C CA . ASP A 1 86 ? -12.529 2.415 17.291 1.00 95.75 86 ASP A CA 1
ATOM 662 C C . ASP A 1 86 ? -11.086 2.221 16.839 1.00 95.75 86 ASP A C 1
ATOM 664 O O . ASP A 1 86 ? -10.150 2.431 17.611 1.00 95.75 86 ASP A O 1
ATOM 668 N N . ILE A 1 87 ? -10.890 1.823 15.578 1.00 97.25 87 ILE A N 1
ATOM 669 C CA . ILE A 1 87 ? -9.572 1.611 14.982 1.00 97.25 87 ILE A CA 1
ATOM 670 C C . ILE A 1 87 ? -9.533 2.234 13.590 1.00 97.25 87 ILE A C 1
ATOM 672 O O . ILE A 1 87 ? -10.402 1.992 12.758 1.00 97.25 87 ILE A O 1
ATOM 676 N N . ILE A 1 88 ? -8.469 2.985 13.306 1.00 98.25 88 ILE A N 1
ATOM 677 C CA . ILE A 1 88 ? -8.183 3.476 11.954 1.00 98.25 88 ILE A CA 1
ATOM 678 C C . ILE A 1 88 ? -6.797 3.005 11.545 1.00 98.25 88 ILE A C 1
ATOM 680 O O . ILE A 1 88 ? -5.808 3.340 12.201 1.00 98.25 88 ILE A O 1
ATOM 684 N N . TYR A 1 89 ? -6.717 2.273 10.439 1.00 98.25 89 TYR A N 1
ATOM 685 C CA . TYR A 1 89 ? -5.461 1.966 9.764 1.00 98.25 89 TYR A CA 1
ATOM 686 C C . TYR A 1 89 ? -5.248 2.956 8.627 1.00 98.25 89 TYR A C 1
ATOM 688 O O . TYR A 1 89 ? -6.100 3.065 7.754 1.00 98.25 89 TYR A O 1
ATOM 696 N N . ARG A 1 90 ? -4.114 3.659 8.616 1.00 98.25 90 ARG A N 1
ATOM 697 C CA . ARG A 1 90 ? -3.751 4.640 7.587 1.00 98.25 90 ARG A CA 1
ATOM 698 C C . ARG A 1 90 ? -2.478 4.217 6.872 1.00 98.25 90 ARG A C 1
ATOM 700 O O . ARG A 1 90 ? -1.439 4.063 7.512 1.00 98.25 90 ARG A O 1
ATOM 707 N N . LEU A 1 91 ? -2.537 4.115 5.548 1.00 97.94 91 LEU A N 1
ATOM 708 C CA . LEU A 1 91 ? -1.380 3.863 4.698 1.00 97.94 91 LEU A CA 1
ATOM 709 C C . LEU A 1 91 ? -0.970 5.136 3.961 1.00 97.94 91 LEU A C 1
ATOM 711 O O . LEU A 1 91 ? -1.798 5.862 3.413 1.00 97.94 91 LEU A O 1
ATOM 715 N N . THR A 1 92 ? 0.331 5.412 3.955 1.00 97.62 92 THR A N 1
ATOM 716 C CA . THR A 1 92 ? 0.937 6.489 3.164 1.00 97.62 92 THR A CA 1
ATOM 717 C C . THR A 1 92 ? 2.049 5.909 2.311 1.00 97.62 92 THR A C 1
ATOM 719 O O . THR A 1 92 ? 2.992 5.331 2.854 1.00 97.62 92 THR A O 1
ATOM 722 N N . PHE A 1 93 ? 1.954 6.079 0.994 1.00 97.31 93 PHE A N 1
ATOM 723 C CA . PHE A 1 93 ? 2.892 5.495 0.040 1.00 97.31 93 PHE A CA 1
ATOM 724 C C . PHE A 1 93 ? 3.954 6.499 -0.404 1.00 97.31 93 PHE A C 1
ATOM 726 O O . PHE A 1 93 ? 3.702 7.693 -0.550 1.00 97.31 93 PHE A O 1
ATOM 733 N N . SER A 1 94 ? 5.165 6.002 -0.621 1.00 96.75 94 SER A N 1
ATOM 734 C CA . SER A 1 94 ? 6.307 6.750 -1.142 1.00 96.75 94 SER A CA 1
ATOM 735 C C . SER A 1 94 ? 6.902 6.011 -2.329 1.00 96.75 94 SER A C 1
ATOM 737 O O . SER A 1 94 ? 6.809 4.791 -2.405 1.00 96.75 94 SER A O 1
ATOM 739 N N . GLN A 1 95 ? 7.515 6.7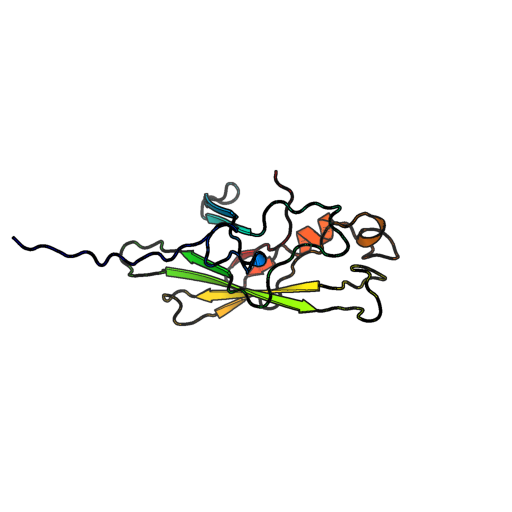47 -3.256 1.00 95.19 95 GLN A N 1
ATOM 740 C CA . GLN A 1 95 ? 8.096 6.155 -4.456 1.00 95.19 95 GLN A CA 1
ATOM 741 C C . GLN A 1 95 ? 9.423 6.805 -4.823 1.00 95.19 95 GLN A C 1
ATOM 743 O O . GLN A 1 95 ? 9.525 8.036 -4.835 1.00 95.19 95 GLN A O 1
ATOM 748 N N . THR A 1 96 ? 10.394 5.971 -5.188 1.00 95.62 96 THR A N 1
ATOM 749 C CA . THR A 1 96 ? 11.752 6.383 -5.552 1.00 95.62 96 THR A CA 1
ATOM 750 C C . THR A 1 96 ? 12.218 5.647 -6.807 1.00 95.62 96 THR A C 1
ATOM 752 O O . THR A 1 96 ? 11.873 4.490 -7.029 1.00 95.62 96 THR A O 1
ATOM 755 N N . ASN A 1 97 ? 13.034 6.316 -7.622 1.00 96.25 97 ASN A N 1
ATOM 756 C CA . ASN A 1 97 ? 13.774 5.686 -8.712 1.00 96.25 97 ASN A CA 1
ATOM 757 C C . ASN A 1 97 ? 15.188 5.335 -8.239 1.00 96.25 97 ASN A C 1
ATOM 759 O O . ASN A 1 97 ? 15.954 6.238 -7.901 1.00 96.25 97 ASN A O 1
ATOM 763 N N . GLU A 1 98 ? 15.548 4.050 -8.208 1.00 97.00 98 GLU A N 1
ATOM 764 C CA . GLU A 1 98 ? 16.897 3.615 -7.808 1.00 97.00 98 GLU A CA 1
ATOM 765 C C . GLU A 1 98 ? 17.948 3.784 -8.927 1.00 97.00 98 GLU A C 1
ATOM 767 O O . GLU A 1 98 ? 19.158 3.845 -8.658 1.00 97.00 98 GLU A O 1
ATOM 772 N N . ASP A 1 99 ? 17.509 3.886 -10.187 1.00 96.19 99 ASP A N 1
ATOM 773 C CA . ASP A 1 99 ? 18.347 4.208 -11.344 1.00 96.19 99 ASP A CA 1
ATOM 774 C C . ASP A 1 99 ? 17.687 5.254 -12.263 1.00 96.19 99 ASP A C 1
ATOM 776 O O . ASP A 1 99 ? 17.134 4.912 -13.313 1.00 96.19 99 ASP A O 1
ATOM 780 N N . PRO A 1 100 ? 17.778 6.554 -11.931 1.00 94.12 100 PRO A N 1
ATOM 781 C CA . PRO A 1 100 ? 17.181 7.611 -12.745 1.00 94.12 100 PRO A CA 1
ATOM 782 C C . PRO A 1 100 ? 17.870 7.802 -14.110 1.00 94.12 100 PRO A C 1
ATOM 784 O O . PRO A 1 100 ? 17.429 8.631 -14.901 1.00 94.12 100 PRO A O 1
ATOM 787 N N . THR A 1 101 ? 18.949 7.067 -14.412 1.00 95.62 101 THR A N 1
ATOM 788 C CA . THR A 1 101 ? 19.671 7.167 -15.695 1.00 95.62 101 THR A CA 1
ATOM 789 C C . THR A 1 101 ? 19.002 6.389 -16.830 1.00 95.62 101 THR A C 1
ATOM 791 O O . THR A 1 101 ? 19.447 6.440 -17.978 1.00 95.62 101 THR A O 1
ATOM 794 N N . THR A 1 102 ? 17.941 5.640 -16.532 1.00 92.25 102 THR A N 1
ATOM 795 C CA . THR A 1 102 ? 17.248 4.777 -17.485 1.00 92.25 102 THR A CA 1
ATOM 796 C C . THR A 1 102 ? 15.744 4.782 -17.237 1.00 92.25 102 THR A C 1
ATOM 798 O O . THR A 1 102 ? 15.284 5.053 -16.135 1.00 92.25 102 THR A O 1
ATOM 801 N N . PHE A 1 103 ? 14.977 4.442 -18.271 1.00 88.00 103 PHE A N 1
ATOM 802 C CA . PHE A 1 103 ? 13.532 4.241 -18.176 1.00 88.00 103 PHE A CA 1
ATOM 803 C C . PHE A 1 103 ? 13.153 2.788 -17.851 1.00 88.00 103 PHE A C 1
ATOM 805 O O . PHE A 1 103 ? 11.973 2.477 -17.729 1.00 88.00 103 PHE A O 1
ATOM 812 N N . PHE A 1 104 ? 14.119 1.864 -17.766 1.00 90.69 104 PHE A N 1
ATOM 813 C CA . PHE A 1 104 ? 13.809 0.494 -17.366 1.00 90.69 104 PHE A CA 1
ATOM 814 C C . PHE A 1 104 ? 13.305 0.476 -15.925 1.00 90.69 104 PHE A C 1
ATOM 816 O O . PHE A 1 104 ? 13.967 1.011 -15.037 1.00 90.69 104 PHE A O 1
ATOM 823 N N . ASN A 1 105 ? 12.168 -0.185 -15.694 1.00 91.12 105 ASN A N 1
ATOM 824 C CA . ASN A 1 105 ? 11.634 -0.347 -14.342 1.00 91.12 105 ASN A CA 1
ATOM 825 C C . ASN A 1 105 ? 12.530 -1.221 -13.480 1.00 91.12 105 ASN A C 1
ATOM 827 O O . ASN A 1 105 ? 12.669 -0.968 -12.296 1.00 91.12 105 ASN A O 1
ATOM 831 N N . ILE A 1 106 ? 13.153 -2.241 -14.066 1.00 94.38 106 ILE A N 1
ATOM 832 C CA . ILE A 1 106 ? 14.022 -3.149 -13.330 1.00 94.38 106 ILE A CA 1
ATOM 833 C C . ILE A 1 106 ? 15.256 -3.455 -14.164 1.00 94.38 106 ILE A C 1
ATOM 835 O O . ILE A 1 106 ? 15.146 -3.882 -15.318 1.00 94.38 106 ILE A O 1
ATOM 839 N N . ARG A 1 107 ? 16.430 -3.245 -13.567 1.00 94.88 107 ARG A N 1
ATOM 840 C CA . ARG A 1 107 ? 17.728 -3.494 -14.196 1.00 94.88 107 ARG A CA 1
ATOM 841 C C . ARG A 1 107 ? 18.827 -3.585 -13.140 1.00 94.88 107 ARG A C 1
ATOM 843 O O . ARG A 1 107 ? 18.919 -2.727 -12.275 1.00 94.88 107 ARG A O 1
ATOM 850 N N . LEU A 1 108 ? 19.733 -4.554 -13.287 1.00 96.19 108 LEU A N 1
ATOM 851 C CA . LEU A 1 108 ? 20.974 -4.681 -12.505 1.00 96.19 108 LEU A CA 1
ATOM 852 C C . LEU A 1 108 ? 20.744 -4.581 -10.983 1.00 96.19 108 LEU A C 1
ATOM 854 O O . LEU A 1 108 ? 21.457 -3.863 -10.285 1.00 96.19 108 LEU A O 1
ATOM 858 N N . GLY A 1 109 ? 19.724 -5.281 -10.481 1.00 96.75 109 GLY A N 1
ATOM 859 C CA . GLY A 1 109 ? 19.356 -5.299 -9.065 1.00 96.75 109 GLY A CA 1
ATOM 860 C C . GLY A 1 109 ? 18.656 -4.039 -8.550 1.00 96.75 109 GLY A C 1
ATOM 861 O O . GLY A 1 109 ? 18.428 -3.948 -7.349 1.00 96.75 109 GLY A O 1
ATOM 862 N N . LYS A 1 110 ? 18.331 -3.081 -9.426 1.00 96.94 110 LYS A N 1
ATOM 863 C CA . LYS A 1 110 ? 17.647 -1.831 -9.085 1.00 96.94 110 LYS A CA 1
ATOM 864 C C . LYS A 1 110 ? 16.227 -1.791 -9.630 1.00 96.94 110 LYS A C 1
ATOM 866 O O . LYS A 1 110 ? 15.957 -2.335 -10.704 1.00 96.94 110 LYS A O 1
ATOM 871 N N . GLU A 1 111 ? 15.371 -1.078 -8.912 1.00 95.38 111 GLU A N 1
ATOM 872 C CA . GLU A 1 111 ? 13.964 -0.856 -9.215 1.00 95.38 111 GLU A CA 1
ATOM 873 C C . GLU A 1 111 ? 13.659 0.649 -9.324 1.00 95.38 111 GLU A C 1
ATOM 875 O O . GLU A 1 111 ? 13.837 1.434 -8.390 1.00 95.38 111 GLU A O 1
ATOM 880 N N . ASN A 1 112 ? 13.192 1.067 -10.495 1.00 94.44 112 ASN A N 1
ATOM 881 C CA . ASN A 1 112 ? 12.545 2.353 -10.692 1.00 94.44 112 ASN A CA 1
ATOM 882 C C . ASN A 1 112 ? 11.054 2.233 -10.384 1.00 94.44 112 ASN A C 1
ATOM 884 O O . ASN A 1 112 ? 10.459 1.175 -10.561 1.00 94.44 112 ASN A O 1
ATOM 888 N N . LEU A 1 113 ? 10.459 3.333 -9.922 1.00 92.75 113 LEU A N 1
ATOM 889 C CA . LEU A 1 113 ? 9.109 3.375 -9.358 1.00 92.75 113 LEU A CA 1
ATOM 890 C C . LEU A 1 113 ? 8.944 2.474 -8.120 1.00 92.75 113 LEU A C 1
ATOM 892 O O . LEU A 1 113 ? 7.825 2.092 -7.769 1.00 92.75 113 LEU A O 1
ATOM 896 N N . LYS A 1 114 ? 10.050 2.199 -7.416 1.00 95.25 114 LYS A N 1
ATOM 897 C CA . LYS A 1 114 ? 10.056 1.406 -6.190 1.00 95.25 114 LYS A CA 1
ATOM 898 C C . LYS A 1 114 ? 9.169 2.053 -5.152 1.00 95.25 114 LYS A C 1
ATOM 900 O O . LYS A 1 114 ? 9.420 3.191 -4.748 1.00 95.25 114 LYS A O 1
ATOM 905 N N . THR A 1 115 ? 8.147 1.320 -4.732 1.00 96.00 115 THR A N 1
ATOM 906 C CA . THR A 1 115 ? 7.098 1.834 -3.858 1.00 96.00 115 THR A CA 1
ATOM 907 C C . THR A 1 115 ? 7.237 1.238 -2.458 1.00 96.00 115 THR A C 1
ATOM 909 O O . THR A 1 115 ? 7.435 0.038 -2.276 1.00 96.00 115 THR A O 1
ATOM 912 N N . THR A 1 116 ? 7.159 2.094 -1.446 1.00 97.56 116 THR A N 1
ATOM 913 C CA . THR A 1 116 ? 7.151 1.713 -0.031 1.00 97.56 116 THR A CA 1
ATOM 914 C C . THR A 1 116 ? 5.968 2.357 0.667 1.00 97.56 116 THR A C 1
ATOM 916 O O . THR A 1 116 ? 5.350 3.279 0.130 1.00 97.56 116 THR A O 1
ATOM 919 N N . TYR A 1 117 ? 5.634 1.890 1.866 1.00 98.12 117 TYR A N 1
ATOM 920 C CA . TYR A 1 117 ? 4.545 2.474 2.639 1.00 98.12 117 TYR A CA 1
ATOM 921 C C . TYR A 1 117 ? 4.874 2.625 4.119 1.00 98.12 117 TYR A C 1
ATOM 923 O O . TYR A 1 117 ? 5.667 1.886 4.693 1.00 98.12 117 TYR A O 1
ATOM 931 N N . LYS A 1 118 ? 4.212 3.583 4.755 1.00 98.38 118 LYS A N 1
ATOM 932 C CA . LYS A 1 118 ? 4.091 3.672 6.207 1.00 98.38 118 LYS A CA 1
ATOM 933 C C . LYS A 1 118 ? 2.671 3.258 6.580 1.00 98.38 118 LYS A C 1
ATOM 935 O O . LYS A 1 118 ? 1.731 3.788 5.992 1.00 98.38 118 LYS A O 1
ATOM 940 N N . LEU A 1 119 ? 2.524 2.340 7.534 1.00 98.62 119 LEU A N 1
ATOM 941 C CA . LEU A 1 119 ? 1.240 1.995 8.147 1.00 98.62 119 LEU A CA 1
ATOM 942 C C . LEU A 1 119 ? 1.170 2.602 9.543 1.00 98.62 119 LEU A C 1
ATOM 944 O O . LEU A 1 119 ? 2.029 2.355 10.396 1.00 98.62 119 LEU A O 1
ATOM 948 N N . GLU A 1 120 ? 0.116 3.364 9.776 1.00 98.69 120 GLU A N 1
ATOM 949 C CA . GLU A 1 120 ? -0.195 3.984 11.051 1.00 98.69 120 GLU A CA 1
ATOM 950 C C . GLU A 1 120 ? -1.526 3.459 11.581 1.00 98.69 120 GLU A C 1
ATOM 952 O O . GLU A 1 120 ? -2.433 3.156 10.810 1.00 98.69 120 GLU A O 1
ATOM 957 N N . LYS A 1 121 ? -1.640 3.363 12.903 1.00 98.50 121 LYS A N 1
ATOM 958 C CA . LYS A 1 121 ? -2.840 2.918 13.604 1.00 98.50 121 LYS A CA 1
ATOM 959 C C . LYS A 1 121 ? -3.297 3.989 14.583 1.00 98.50 121 LYS A C 1
ATOM 961 O O . LYS A 1 121 ? -2.485 4.512 15.348 1.00 98.50 121 LYS A O 1
ATOM 966 N N . SER A 1 122 ? -4.585 4.294 14.572 1.00 98.25 122 SER A N 1
ATOM 967 C CA . SER A 1 122 ? -5.268 5.044 15.623 1.00 98.25 122 SER A CA 1
ATOM 968 C C . SER A 1 122 ? -6.216 4.115 16.371 1.00 98.25 122 SER A C 1
ATOM 970 O O . SER A 1 122 ? -6.786 3.219 15.758 1.00 98.25 122 SER A O 1
ATOM 972 N N . ILE A 1 123 ? -6.361 4.335 17.678 1.00 97.06 123 ILE A N 1
ATOM 973 C CA . ILE A 1 123 ? -7.318 3.631 18.550 1.00 97.06 123 ILE A CA 1
ATOM 974 C C . ILE A 1 123 ? -8.198 4.611 19.348 1.00 97.06 123 ILE A C 1
ATOM 976 O O . ILE A 1 123 ? -8.666 4.312 20.442 1.00 97.06 123 ILE A O 1
ATOM 980 N N . ASN A 1 124 ? -8.295 5.855 18.873 1.00 95.12 124 ASN A N 1
ATOM 981 C CA . ASN A 1 124 ? -8.985 6.950 19.556 1.00 95.12 124 ASN A CA 1
ATOM 982 C C . ASN A 1 124 ? -9.695 7.877 18.560 1.00 95.12 124 ASN A C 1
ATOM 984 O O . ASN A 1 124 ? -9.518 9.102 18.597 1.00 95.12 124 ASN A O 1
ATOM 988 N N . GLY A 1 125 ? -10.440 7.282 17.622 1.00 93.81 125 GLY A N 1
ATOM 989 C CA . GLY A 1 125 ? -11.219 8.018 16.622 1.00 93.81 125 GLY A CA 1
ATOM 990 C C . GLY A 1 125 ? -10.375 8.888 15.692 1.00 93.81 125 GLY A C 1
ATOM 991 O O . GLY A 1 125 ? -10.816 9.954 15.273 1.00 93.81 125 GLY A O 1
ATOM 992 N N . GLY A 1 126 ? -9.119 8.508 15.431 1.00 95.75 126 GLY A N 1
ATOM 993 C CA . GLY A 1 126 ? -8.218 9.273 14.566 1.00 95.75 126 GLY A CA 1
ATOM 994 C C . GLY A 1 126 ? -7.541 10.473 15.230 1.00 95.75 126 GLY A C 1
ATOM 995 O O . GLY A 1 126 ? -6.834 11.215 14.547 1.00 95.75 126 GLY A O 1
ATOM 996 N N . SER A 1 127 ? -7.702 10.671 16.544 1.00 95.94 127 SER A N 1
ATOM 997 C CA . SER A 1 127 ? -7.093 11.812 17.248 1.00 95.94 127 SER A CA 1
ATOM 998 C C . SER A 1 127 ? -5.563 11.743 17.248 1.00 95.94 127 SER A C 1
ATOM 1000 O O . SER A 1 127 ? -4.883 12.753 17.078 1.00 95.94 127 SER A O 1
ATOM 1002 N N . THR A 1 128 ? -5.004 10.543 17.417 1.00 97.69 128 THR A N 1
ATOM 1003 C CA . THR A 1 128 ? -3.558 10.296 17.345 1.00 97.69 128 THR A CA 1
ATOM 1004 C C . THR A 1 128 ? -3.263 9.030 16.561 1.00 97.69 128 THR A C 1
ATOM 1006 O O . THR A 1 128 ? -4.031 8.070 16.619 1.00 97.69 128 THR A O 1
ATOM 1009 N N . PHE A 1 129 ? -2.114 9.008 15.888 1.00 98.44 129 PHE A N 1
ATOM 1010 C CA . PHE A 1 129 ? -1.647 7.874 15.099 1.00 98.44 129 PHE A CA 1
ATOM 1011 C C . PHE A 1 129 ? -0.283 7.399 15.597 1.00 98.44 129 PHE A C 1
ATOM 1013 O O . PHE A 1 129 ? 0.628 8.198 15.812 1.00 98.44 129 PHE A O 1
ATOM 1020 N N . SER A 1 130 ? -0.135 6.088 15.756 1.00 98.50 130 SER A N 1
ATOM 1021 C CA . SER A 1 130 ? 1.146 5.428 15.998 1.00 98.50 130 SER A CA 1
ATOM 1022 C C . SER A 1 130 ? 1.599 4.715 14.732 1.00 98.50 130 SER A C 1
ATOM 1024 O O . SER A 1 130 ? 0.832 3.969 14.131 1.00 98.50 130 SER A O 1
ATOM 1026 N N . THR A 1 131 ? 2.847 4.921 14.313 1.00 98.69 131 THR A N 1
ATOM 1027 C CA . THR A 1 131 ? 3.429 4.143 13.213 1.00 98.69 131 THR A CA 1
ATOM 1028 C C . THR A 1 131 ? 3.678 2.709 13.668 1.00 98.69 131 THR A C 1
ATOM 1030 O O . THR A 1 131 ? 4.434 2.483 14.611 1.00 98.69 131 THR A O 1
ATOM 1033 N N . ILE A 1 132 ? 3.064 1.748 12.978 1.00 98.62 132 ILE A N 1
ATOM 1034 C CA . ILE A 1 132 ? 3.179 0.314 13.277 1.00 98.62 132 ILE A CA 1
ATOM 1035 C C . ILE A 1 132 ? 3.958 -0.457 12.201 1.00 98.62 132 ILE A C 1
ATOM 1037 O O . ILE A 1 132 ? 4.489 -1.532 12.477 1.00 98.62 132 ILE A O 1
ATOM 1041 N N . VAL A 1 133 ? 4.110 0.128 11.005 1.00 98.56 133 VAL A N 1
ATOM 1042 C CA . VAL A 1 133 ? 5.097 -0.262 9.983 1.00 98.56 133 VAL A CA 1
ATOM 1043 C C . VAL A 1 133 ? 5.709 1.014 9.404 1.00 98.56 133 VAL A C 1
ATOM 1045 O O . VAL A 1 133 ? 4.986 1.852 8.874 1.00 98.56 133 VAL A O 1
ATOM 1048 N N . SER A 1 134 ? 7.028 1.187 9.504 1.00 97.62 134 SER A N 1
ATOM 1049 C CA . SER A 1 134 ? 7.711 2.408 9.042 1.00 97.62 134 SER A CA 1
ATOM 1050 C C . SER A 1 134 ? 8.242 2.331 7.608 1.00 97.62 134 SER A C 1
ATOM 1052 O O . SER A 1 134 ? 8.244 3.345 6.920 1.00 97.62 134 SER A O 1
ATOM 1054 N N . ASN A 1 135 ? 8.676 1.148 7.163 1.00 96.12 135 ASN A N 1
ATOM 1055 C CA . ASN A 1 135 ? 9.279 0.904 5.847 1.00 96.12 135 ASN A CA 1
ATOM 1056 C C . ASN A 1 135 ? 8.632 -0.317 5.177 1.00 96.12 135 ASN A C 1
ATOM 1058 O O . ASN A 1 135 ? 9.290 -1.316 4.890 1.00 96.12 135 ASN A O 1
ATOM 1062 N N . GLY A 1 136 ? 7.319 -0.233 5.000 1.00 97.81 136 GLY A N 1
ATOM 1063 C CA . GLY A 1 136 ? 6.495 -1.185 4.273 1.00 97.81 136 GLY A CA 1
ATOM 1064 C C . GLY A 1 136 ? 7.001 -1.416 2.853 1.00 97.81 136 GLY A C 1
ATOM 1065 O O . GLY A 1 136 ? 7.395 -0.458 2.188 1.00 97.81 136 GLY A O 1
ATOM 1066 N N . ILE A 1 137 ? 6.988 -2.661 2.383 1.00 97.00 137 ILE A N 1
ATOM 1067 C CA . ILE A 1 137 ? 7.434 -3.019 1.031 1.00 97.00 137 ILE A CA 1
ATOM 1068 C C . ILE A 1 137 ? 6.208 -3.267 0.158 1.00 97.00 137 ILE A C 1
ATOM 1070 O O . ILE A 1 137 ? 5.373 -4.094 0.512 1.00 97.00 137 ILE A O 1
ATOM 1074 N N . VAL A 1 138 ? 6.135 -2.597 -0.993 1.00 97.00 138 VAL A N 1
ATOM 1075 C CA . VAL A 1 138 ? 5.264 -3.015 -2.096 1.00 97.00 138 VAL A CA 1
ATOM 1076 C C . VAL A 1 138 ? 6.126 -3.841 -3.054 1.00 97.00 138 VAL A C 1
ATOM 1078 O O . VAL A 1 138 ? 7.179 -3.349 -3.467 1.00 97.00 138 VAL A O 1
ATOM 1081 N N . PRO A 1 139 ? 5.774 -5.101 -3.363 1.00 95.50 139 PRO A N 1
ATOM 1082 C CA .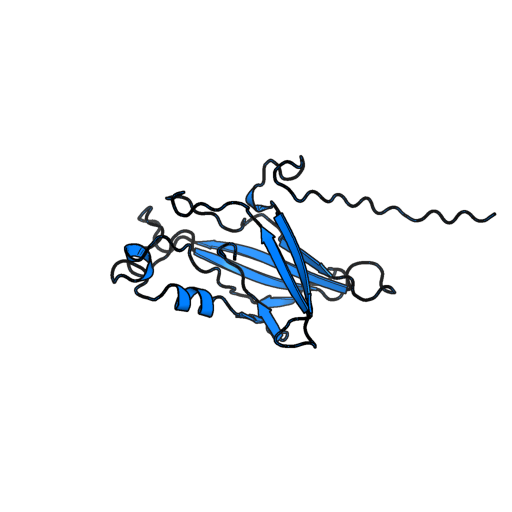 PRO A 1 139 ? 6.542 -5.888 -4.314 1.00 95.50 139 PRO A CA 1
ATOM 1083 C C . PRO A 1 139 ? 6.432 -5.259 -5.714 1.00 95.50 139 PRO A C 1
ATOM 1085 O O . PRO A 1 139 ? 5.398 -4.666 -6.037 1.00 95.50 139 PRO A O 1
ATOM 1088 N N . PRO A 1 140 ? 7.472 -5.372 -6.557 1.00 93.38 140 PRO A N 1
ATOM 1089 C CA . PRO A 1 140 ? 7.412 -4.852 -7.917 1.00 93.38 140 PRO A CA 1
ATOM 1090 C C . PRO A 1 140 ? 6.353 -5.600 -8.725 1.00 93.38 140 PRO A C 1
ATOM 1092 O O . PRO A 1 140 ? 6.048 -6.752 -8.437 1.00 93.38 140 PRO A O 1
ATOM 1095 N N . ASN A 1 141 ? 5.868 -4.995 -9.804 1.00 89.88 141 ASN A N 1
ATOM 1096 C CA . ASN A 1 141 ? 5.020 -5.699 -10.764 1.00 89.88 141 ASN A CA 1
ATOM 1097 C C . ASN A 1 141 ? 5.773 -6.870 -11.425 1.00 89.88 141 ASN A C 1
ATOM 1099 O O . ASN A 1 141 ? 6.964 -6.759 -11.747 1.00 89.88 141 ASN A O 1
ATOM 1103 N N . ASN A 1 142 ? 5.081 -7.986 -11.678 1.00 90.12 142 ASN A N 1
ATOM 1104 C CA . ASN A 1 142 ? 5.664 -9.125 -12.388 1.00 90.12 142 ASN A CA 1
ATOM 1105 C C . ASN A 1 142 ? 5.755 -8.856 -13.896 1.00 90.12 142 ASN A C 1
ATOM 1107 O O . ASN A 1 142 ? 4.899 -9.251 -14.681 1.00 90.12 142 ASN A O 1
ATOM 1111 N N . ILE A 1 143 ? 6.830 -8.193 -14.313 1.00 88.56 143 ILE A N 1
ATOM 1112 C CA . ILE A 1 143 ? 7.046 -7.795 -15.714 1.00 88.56 143 ILE A CA 1
ATOM 1113 C C . ILE A 1 143 ? 7.862 -8.831 -16.513 1.00 88.56 143 ILE A C 1
ATOM 1115 O O . ILE A 1 143 ? 8.440 -8.525 -17.558 1.00 88.56 143 ILE A O 1
ATOM 1119 N N . GLY A 1 144 ? 7.928 -10.068 -16.007 1.00 90.00 144 GLY A N 1
ATOM 1120 C CA . GLY A 1 144 ? 8.520 -11.222 -16.678 1.00 90.00 144 GLY A CA 1
ATOM 1121 C C . GLY A 1 144 ? 9.929 -11.608 -16.211 1.00 90.00 144 GLY A C 1
ATOM 1122 O O . GLY A 1 144 ? 10.682 -10.826 -15.621 1.00 90.00 144 GLY A O 1
ATOM 1123 N N . ALA A 1 145 ? 10.313 -12.847 -16.537 1.00 93.75 145 ALA A N 1
ATOM 1124 C CA . ALA A 1 145 ? 11.526 -13.504 -16.036 1.00 93.75 145 ALA A CA 1
ATOM 1125 C C . ALA A 1 145 ? 12.828 -12.744 -16.344 1.00 93.75 145 ALA A C 1
ATOM 1127 O O . ALA A 1 145 ? 13.779 -12.788 -15.564 1.00 93.75 145 ALA A O 1
ATOM 1128 N N . ARG A 1 146 ? 12.889 -11.990 -17.451 1.00 93.88 146 ARG A N 1
ATOM 1129 C CA . ARG A 1 146 ? 14.078 -11.182 -17.764 1.00 93.88 146 ARG A CA 1
ATOM 1130 C C . ARG A 1 146 ? 14.311 -10.079 -16.728 1.00 93.88 146 ARG A C 1
ATOM 1132 O O . ARG A 1 146 ? 15.461 -9.821 -16.386 1.00 93.88 146 ARG A O 1
ATOM 1139 N N . SER A 1 147 ? 13.257 -9.456 -16.219 1.00 93.44 147 SER A N 1
ATOM 1140 C CA . SER A 1 147 ? 13.354 -8.391 -15.219 1.00 93.44 147 SER A CA 1
ATOM 1141 C C . SER A 1 147 ? 13.379 -8.932 -13.795 1.00 93.44 147 SER A C 1
ATOM 1143 O O . SER A 1 147 ? 14.093 -8.388 -12.963 1.00 93.44 147 SER A O 1
ATOM 1145 N N . ILE A 1 148 ? 12.670 -10.018 -13.501 1.00 95.38 148 ILE A N 1
ATOM 1146 C CA . ILE A 1 148 ? 12.615 -10.559 -12.137 1.00 95.38 148 ILE A CA 1
ATOM 1147 C C . ILE A 1 148 ? 13.770 -11.534 -11.869 1.00 95.38 148 ILE A C 1
ATOM 1149 O O . ILE A 1 148 ? 14.608 -11.294 -11.002 1.00 95.38 148 ILE A O 1
ATOM 1153 N N . GLU A 1 149 ? 13.868 -12.600 -12.657 1.00 96.94 149 GLU A N 1
ATOM 1154 C CA . GLU A 1 149 ? 14.670 -13.783 -12.317 1.00 96.94 149 GLU A CA 1
ATOM 1155 C C . GLU A 1 149 ? 16.087 -13.761 -12.897 1.00 96.94 149 GLU A C 1
ATOM 1157 O O . GLU A 1 149 ? 16.973 -14.469 -12.421 1.00 96.94 149 GLU A O 1
ATOM 1162 N N . SER A 1 150 ? 16.336 -12.949 -13.924 1.00 97.25 150 SER A N 1
ATOM 1163 C CA . SER A 1 150 ? 17.636 -12.930 -14.599 1.00 97.25 150 SER A CA 1
ATOM 1164 C C . SER A 1 150 ? 18.708 -12.117 -13.856 1.00 97.25 150 SER A C 1
ATOM 1166 O O . SER A 1 150 ? 18.410 -11.196 -13.095 1.00 97.25 150 SER A O 1
ATOM 1168 N N . LYS A 1 151 ? 19.984 -12.370 -14.189 1.00 96.62 151 LYS A N 1
ATOM 1169 C CA . LYS A 1 151 ? 21.152 -11.619 -13.681 1.00 96.62 151 LYS A CA 1
ATOM 1170 C C . LYS A 1 151 ? 21.161 -10.133 -14.048 1.00 96.62 151 LYS A C 1
ATOM 1172 O O . LYS A 1 151 ? 21.859 -9.356 -13.405 1.00 96.62 151 LYS A O 1
ATOM 1177 N N . VAL A 1 152 ? 20.441 -9.743 -15.102 1.00 96.00 152 VAL A N 1
ATOM 1178 C CA . VAL A 1 152 ? 20.298 -8.330 -15.494 1.00 96.00 152 VAL A CA 1
ATOM 1179 C C . VAL A 1 152 ? 19.043 -7.689 -14.899 1.00 96.00 152 VAL A C 1
ATOM 1181 O O . VAL A 1 152 ? 18.830 -6.500 -15.113 1.00 96.00 152 VAL A O 1
ATOM 1184 N N . GLY A 1 153 ? 18.240 -8.462 -14.163 1.00 96.94 153 GLY A N 1
ATOM 1185 C CA . GLY A 1 153 ? 17.049 -8.051 -13.427 1.00 96.94 153 GLY A CA 1
ATOM 1186 C C . GLY A 1 153 ? 17.291 -7.983 -11.914 1.00 96.94 153 GLY A C 1
ATOM 1187 O O . GLY A 1 153 ? 18.363 -7.548 -11.493 1.00 96.94 153 GLY A O 1
ATOM 1188 N N . LEU A 1 154 ? 16.322 -8.426 -11.103 1.00 97.38 154 LEU A N 1
ATOM 1189 C CA . LEU A 1 154 ? 16.459 -8.558 -9.639 1.00 97.38 154 LEU A CA 1
ATOM 1190 C C . LEU A 1 154 ? 17.169 -9.846 -9.199 1.00 97.38 154 LEU A C 1
ATOM 1192 O O . LEU A 1 154 ? 17.557 -9.956 -8.036 1.00 97.38 154 LEU A O 1
ATOM 1196 N N . ASN A 1 155 ? 17.365 -10.801 -10.114 1.00 97.50 155 ASN A N 1
ATOM 1197 C CA . ASN A 1 155 ? 18.064 -12.061 -9.869 1.00 97.50 155 ASN A CA 1
ATOM 1198 C C . ASN A 1 155 ? 17.489 -12.844 -8.665 1.00 97.50 155 ASN A C 1
ATOM 1200 O O . ASN A 1 155 ? 18.228 -13.384 -7.839 1.00 97.50 155 ASN A O 1
ATOM 1204 N N . THR A 1 156 ? 16.158 -12.868 -8.537 1.00 97.19 156 THR A N 1
ATOM 1205 C CA . THR A 1 156 ? 15.416 -13.595 -7.493 1.00 97.19 156 THR A CA 1
ATOM 1206 C C . THR A 1 156 ? 14.070 -14.091 -8.033 1.00 97.19 156 THR A C 1
ATOM 1208 O O . THR A 1 156 ? 13.658 -13.664 -9.106 1.00 97.19 156 THR A O 1
ATOM 1211 N N . SER A 1 157 ? 13.378 -14.991 -7.326 1.00 96.44 157 SER A N 1
ATOM 1212 C CA . SER A 1 157 ? 12.040 -15.435 -7.744 1.00 96.44 157 SER A CA 1
ATOM 1213 C C . SER A 1 157 ? 10.967 -14.414 -7.368 1.00 96.44 157 SER A C 1
ATOM 1215 O O . SER A 1 157 ? 11.065 -13.757 -6.327 1.00 96.44 157 SER A O 1
ATOM 1217 N N . TYR A 1 158 ? 9.905 -14.322 -8.173 1.00 94.56 158 TYR A N 1
ATOM 1218 C CA . TYR A 1 158 ? 8.776 -13.437 -7.865 1.00 94.56 158 TYR A CA 1
ATOM 1219 C C . TYR A 1 158 ? 8.101 -13.803 -6.533 1.00 94.56 158 TYR A C 1
ATOM 1221 O O . TYR A 1 158 ? 7.846 -12.939 -5.701 1.00 94.56 158 TYR A O 1
ATOM 1229 N N . ASP A 1 159 ? 7.934 -15.101 -6.267 1.00 95.00 159 ASP A N 1
ATOM 1230 C CA . ASP A 1 159 ? 7.423 -15.619 -4.991 1.00 95.00 159 ASP A CA 1
ATOM 1231 C C . ASP A 1 159 ? 8.249 -15.138 -3.780 1.00 95.00 159 ASP A C 1
ATOM 1233 O O . ASP A 1 159 ? 7.691 -14.766 -2.748 1.00 95.00 159 ASP A O 1
ATOM 1237 N N . SER A 1 160 ? 9.579 -15.053 -3.911 1.00 96.75 160 SER A N 1
ATOM 1238 C CA . SER A 1 160 ? 10.431 -14.519 -2.841 1.00 96.75 160 SER A CA 1
ATOM 1239 C C . SER A 1 160 ? 10.194 -13.028 -2.593 1.00 96.75 160 SER A C 1
ATOM 1241 O O . SER A 1 160 ? 10.294 -12.582 -1.450 1.00 96.75 160 SER A O 1
ATOM 1243 N N . LEU A 1 161 ? 9.901 -12.248 -3.638 1.00 96.38 161 LEU A N 1
ATOM 1244 C CA . LEU A 1 161 ? 9.573 -10.823 -3.518 1.00 96.38 161 LEU A CA 1
ATOM 1245 C C . LEU A 1 161 ? 8.220 -10.635 -2.823 1.00 96.38 161 LEU A C 1
ATOM 1247 O O . LEU A 1 161 ? 8.135 -9.876 -1.860 1.00 96.38 161 LEU A O 1
ATOM 1251 N N . MET A 1 162 ? 7.208 -11.399 -3.240 1.00 95.81 162 MET A N 1
ATOM 1252 C CA . MET A 1 162 ? 5.871 -11.384 -2.637 1.00 95.81 162 MET A CA 1
ATOM 1253 C C . MET A 1 162 ? 5.915 -11.767 -1.154 1.00 95.81 162 MET A C 1
ATOM 1255 O O . MET A 1 162 ? 5.398 -11.043 -0.307 1.00 95.81 162 MET A O 1
ATOM 1259 N N . LYS A 1 163 ? 6.615 -12.854 -0.804 1.00 96.00 163 LYS A N 1
ATOM 1260 C CA . LYS A 1 163 ? 6.768 -13.291 0.595 1.00 96.00 163 LYS A CA 1
ATOM 1261 C C . LYS A 1 163 ? 7.487 -12.262 1.465 1.00 96.00 163 LYS A C 1
ATOM 1263 O O . LYS A 1 163 ? 7.118 -12.093 2.622 1.00 96.00 163 LYS A O 1
ATOM 1268 N N . LYS A 1 164 ? 8.489 -11.559 0.926 1.00 96.31 164 LYS A N 1
ATOM 1269 C CA . LYS A 1 164 ? 9.184 -10.473 1.644 1.00 96.31 164 LYS A CA 1
ATOM 1270 C C . LYS A 1 164 ? 8.287 -9.264 1.913 1.00 96.31 164 LYS A C 1
ATOM 1272 O O . LYS A 1 164 ? 8.548 -8.544 2.871 1.00 96.31 164 LYS A O 1
ATOM 1277 N N . ALA A 1 165 ? 7.261 -9.045 1.092 1.00 97.06 165 ALA A N 1
ATOM 1278 C CA . ALA A 1 165 ? 6.291 -7.972 1.286 1.00 97.06 165 ALA A CA 1
ATOM 1279 C C . ALA A 1 165 ? 5.222 -8.295 2.348 1.00 97.06 165 ALA A C 1
ATOM 1281 O O . ALA A 1 165 ? 4.488 -7.402 2.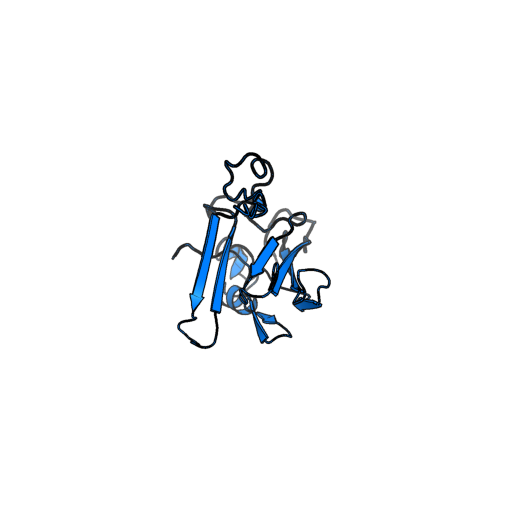763 1.00 97.06 165 ALA A O 1
ATOM 1282 N N . ILE A 1 166 ? 5.146 -9.540 2.836 1.00 97.12 166 ILE A N 1
ATOM 1283 C CA . ILE A 1 166 ? 4.297 -9.895 3.979 1.00 97.12 166 ILE A CA 1
ATOM 1284 C C . ILE A 1 166 ? 5.020 -9.483 5.264 1.00 97.12 166 ILE A C 1
ATOM 1286 O O . ILE A 1 166 ? 5.960 -10.136 5.721 1.00 97.12 166 ILE A O 1
ATOM 1290 N N . MET A 1 167 ? 4.568 -8.389 5.868 1.00 97.50 167 MET A N 1
ATOM 1291 C CA . MET A 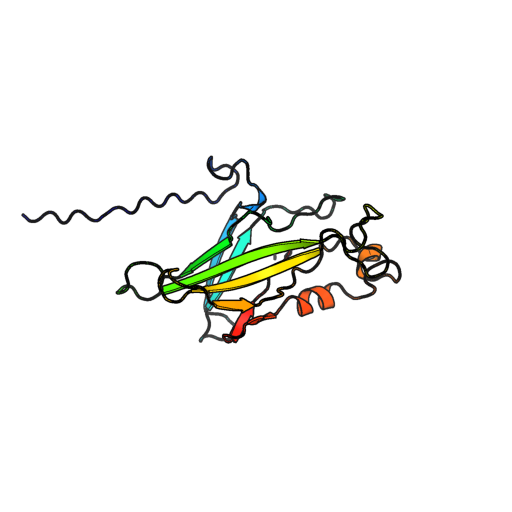1 167 ? 5.193 -7.783 7.038 1.00 97.50 167 MET A CA 1
ATOM 1292 C C . MET A 1 167 ? 4.409 -8.063 8.315 1.00 97.50 167 MET A C 1
ATOM 1294 O O . MET A 1 167 ? 3.210 -8.330 8.297 1.00 97.50 167 MET A O 1
ATOM 1298 N N . THR A 1 168 ? 5.108 -8.009 9.449 1.00 97.69 168 THR A N 1
ATOM 1299 C CA . THR A 1 168 ? 4.485 -8.049 10.779 1.00 97.69 168 THR A CA 1
ATOM 1300 C C . THR A 1 168 ? 4.635 -6.678 11.411 1.00 97.69 168 THR A C 1
ATOM 1302 O O . THR A 1 168 ? 5.758 -6.195 11.557 1.00 97.69 168 THR A O 1
ATOM 1305 N N . ALA A 1 169 ? 3.516 -6.047 11.743 1.00 97.94 169 ALA A N 1
ATOM 1306 C CA . ALA A 1 169 ? 3.488 -4.761 12.414 1.00 97.94 169 ALA A CA 1
ATOM 1307 C C . ALA A 1 169 ? 3.966 -4.883 13.868 1.00 97.94 169 ALA A C 1
ATOM 1309 O O . ALA A 1 169 ? 3.903 -5.956 14.473 1.00 97.94 169 ALA A O 1
ATOM 1310 N N . THR A 1 170 ? 4.402 -3.772 14.462 1.00 98.19 170 THR A N 1
ATOM 1311 C CA . THR A 1 170 ? 4.833 -3.733 15.874 1.00 98.19 170 THR A CA 1
ATOM 1312 C C . THR A 1 170 ? 3.711 -4.076 16.855 1.00 98.19 170 THR A C 1
ATOM 1314 O O . THR A 1 170 ? 3.984 -4.518 17.967 1.00 98.19 170 THR A O 1
ATOM 1317 N N . THR A 1 171 ? 2.457 -3.911 16.435 1.00 96.62 171 THR A N 1
ATOM 1318 C CA . THR A 1 171 ? 1.243 -4.264 17.181 1.00 96.62 171 THR A CA 1
ATOM 1319 C C . THR A 1 171 ? 0.713 -5.672 16.873 1.00 96.62 171 THR A C 1
ATOM 1321 O O . THR A 1 171 ? -0.301 -6.070 17.439 1.00 96.62 171 THR A O 1
ATOM 1324 N N . GLY A 1 172 ? 1.419 -6.455 16.045 1.00 95.44 172 GLY A N 1
ATOM 1325 C CA . GLY A 1 172 ? 1.152 -7.878 15.801 1.00 95.44 172 GLY A CA 1
ATOM 1326 C C . GLY A 1 172 ? 0.385 -8.205 14.516 1.00 95.44 172 GLY A C 1
ATOM 1327 O O . GLY A 1 172 ? 0.345 -9.372 14.127 1.00 95.44 172 GLY A O 1
ATOM 1328 N N . GLU A 1 173 ? -0.178 -7.217 13.818 1.00 95.69 173 GLU A N 1
ATOM 1329 C CA . GLU A 1 173 ? -0.893 -7.432 12.558 1.00 95.69 173 GLU A CA 1
ATOM 1330 C C . GLU A 1 173 ? 0.031 -7.996 11.469 1.00 95.69 173 GLU A C 1
ATOM 1332 O O . GLU A 1 173 ? 1.193 -7.600 11.340 1.00 95.69 173 GLU A O 1
ATOM 1337 N N . LYS A 1 174 ? -0.505 -8.890 10.633 1.00 96.50 174 LYS A N 1
ATOM 1338 C CA . LYS A 1 174 ? 0.117 -9.274 9.362 1.00 96.50 174 LYS A CA 1
ATOM 1339 C C . LYS A 1 174 ? -0.415 -8.364 8.266 1.00 96.50 174 LYS A C 1
ATOM 1341 O O . LYS A 1 174 ? -1.622 -8.187 8.152 1.00 96.50 174 LYS A O 1
ATOM 1346 N N . VAL A 1 175 ? 0.486 -7.788 7.478 1.00 97.19 175 VAL A N 1
ATOM 1347 C CA . VAL A 1 175 ? 0.153 -6.768 6.479 1.00 97.19 175 VAL A CA 1
ATOM 1348 C C . VAL A 1 175 ? 0.825 -7.118 5.163 1.00 97.19 175 VAL A C 1
ATOM 1350 O O . VAL A 1 175 ? 2.003 -7.470 5.143 1.00 97.19 175 VAL A O 1
ATOM 1353 N N . PHE A 1 176 ? 0.082 -6.989 4.073 1.00 96.75 176 PHE A N 1
ATOM 1354 C CA . PHE A 1 176 ? 0.590 -7.066 2.712 1.00 96.75 176 PHE A CA 1
ATOM 1355 C C . PHE A 1 176 ? -0.041 -5.933 1.899 1.00 96.75 176 PHE A C 1
ATOM 1357 O O . PHE A 1 176 ? -1.239 -5.679 2.023 1.00 96.75 176 PHE A O 1
ATOM 1364 N N . CYS A 1 177 ? 0.760 -5.255 1.078 1.00 95.94 177 CYS A N 1
ATOM 1365 C CA . CYS A 1 177 ? 0.286 -4.254 0.125 1.00 95.94 177 CYS A CA 1
ATOM 1366 C C . CYS A 1 177 ? 1.003 -4.477 -1.202 1.00 95.94 177 CYS A C 1
ATOM 1368 O O . CYS A 1 177 ? 2.228 -4.390 -1.253 1.00 95.94 177 CYS A O 1
ATOM 1370 N N . GLY A 1 178 ? 0.263 -4.746 -2.271 1.00 93.75 178 GLY A N 1
ATOM 1371 C CA . GLY A 1 178 ? 0.853 -4.992 -3.579 1.00 93.75 178 GLY A CA 1
ATOM 1372 C C . GLY A 1 178 ? -0.137 -5.544 -4.590 1.00 93.75 178 GLY A C 1
ATOM 1373 O O . GLY A 1 178 ? -1.270 -5.843 -4.213 1.00 93.75 178 GLY A O 1
ATOM 1374 N N . PRO A 1 179 ? 0.302 -5.684 -5.850 1.00 89.44 179 PRO A N 1
ATOM 1375 C CA . PRO A 1 179 ? -0.483 -6.332 -6.888 1.00 89.44 179 PRO A CA 1
ATOM 1376 C C . PRO A 1 179 ? -0.745 -7.792 -6.513 1.00 89.44 179 PRO A C 1
ATOM 1378 O O . PRO A 1 179 ? 0.146 -8.494 -6.024 1.00 89.44 179 PRO A O 1
ATOM 1381 N N . VAL A 1 180 ? -1.966 -8.247 -6.758 1.00 85.88 180 VAL A N 1
ATOM 1382 C CA . VAL A 1 180 ? -2.388 -9.638 -6.585 1.00 85.88 180 VAL A CA 1
ATOM 1383 C C . VAL A 1 180 ? -3.209 -10.004 -7.813 1.00 85.88 180 VAL A C 1
ATOM 1385 O O . VAL A 1 180 ? -4.045 -9.212 -8.241 1.00 85.88 180 VAL A O 1
ATOM 1388 N N . ASP A 1 181 ? -2.948 -11.177 -8.388 1.00 72.50 181 ASP A N 1
ATOM 1389 C CA . ASP A 1 181 ? -3.803 -11.708 -9.449 1.00 72.50 181 ASP A CA 1
ATOM 1390 C C . ASP A 1 181 ? -5.198 -11.998 -8.874 1.00 72.50 181 ASP A C 1
ATOM 1392 O O . ASP A 1 181 ? -5.316 -12.488 -7.747 1.00 72.50 181 ASP A O 1
ATOM 1396 N N . ASP A 1 182 ? -6.246 -11.698 -9.642 1.00 55.44 182 ASP A N 1
ATOM 1397 C CA . ASP A 1 182 ? -7.610 -12.107 -9.291 1.00 55.44 182 ASP A CA 1
ATOM 1398 C C . ASP A 1 182 ? -7.648 -13.652 -9.201 1.00 55.44 182 ASP A C 1
ATOM 1400 O O . ASP A 1 182 ? -7.162 -14.302 -10.136 1.00 55.44 182 ASP A O 1
ATOM 1404 N N . PRO A 1 183 ? -8.095 -14.248 -8.076 1.00 49.28 183 PRO A N 1
ATOM 1405 C CA . PRO A 1 183 ? -8.094 -15.700 -7.865 1.00 49.28 183 PRO A CA 1
ATOM 1406 C C . PRO A 1 183 ? -8.870 -16.533 -8.897 1.00 49.28 183 PRO A C 1
ATOM 1408 O O . PRO A 1 183 ? -9.913 -16.079 -9.417 1.00 49.28 183 PRO A O 1
#

Radius of gyration: 19.27 Å; chains: 1; bounding box: 66×34×43 Å

Sequence (183 aa):
MIASAWPINKASASSHREAPLISKDPVADNTDLYVFRSPGDTNSITIIANYIPFEMPHGGPNYFTFGKNVRYEIHVDNDATTTGDDIIYRLTFSQTNEDPTTFFNIRLGKENLKTTYKLEKSINGGSTFSTIVSNGIVPPNNIGARSIESKVGLNTSYDSLMKKAIMTATTGEKVFCGPVDDP

Foldseek 3Di:
DDDDDDPPPPPPDDAACPGPVCVPPQLSRWDDWDWDQDPVHNVDIDIDIDGRPDFDLPPPPDGDDHDQPDWDKDFDDPDPPDDAGQKIKTKHKDFDFPDPVDSHQWFQLTGHRFMWIWIWMDRDRPPDTDTFDGTQGAQDRCNDCCQPCDNGHNVDDSVVSQVVNQDATNVGDTDHDYDDPDD